Protein AF-A0A2S3WBF2-F1 (afdb_monomer_lite)

pLDDT: mean 86.04, std 11.92, range [30.11, 95.75]

Radius of gyration: 16.97 Å; chains: 1; bounding box: 45×46×44 Å

Secondary structure (DSSP, 8-state):
---HHHHHHHHHHHHHHHHSGGG---STTTTHHHHHHHHHHHHSHHHHHHHHHHHHHHHTT--TTS-EEEEEEEPPBTTTTBPPEEEEEEESSHHHHHHHHHHHHHS-S-HHHHHHHHHHHHHHHTHHHHT--HHHHHHHHHHHHHHHHHHHHTT---

Sequence (158 aa):
MSNGLIDLEDEMYRLYLAFFPKGKAVKTGFDALPSRIVNLISQYPEETAHVLASGAYRLTRRVFSQPFTVKRHQPRSLIRLRPARTHVYTYQSQQDSALAIRHAIDKPADPEILQELACLTFKSINQPSLNIDVDSLRDSSESLAVAVHKLTRATRKC

Structure (mmCIF, N/CA/C/O backbone):
data_AF-A0A2S3WBF2-F1
#
_entry.id   AF-A0A2S3WBF2-F1
#
loop_
_atom_site.group_PDB
_atom_site.id
_atom_site.type_symbol
_atom_site.label_atom_id
_atom_site.label_alt_id
_atom_site.label_comp_id
_atom_site.label_asym_id
_atom_site.label_entity_id
_atom_site.label_seq_id
_atom_site.pdbx_PDB_ins_code
_atom_site.Cartn_x
_atom_site.Cartn_y
_atom_site.Cartn_z
_atom_site.occupancy
_atom_site.B_iso_or_equiv
_atom_site.auth_seq_id
_atom_site.auth_comp_id
_atom_site.auth_asym_id
_atom_site.auth_atom_id
_atom_site.pdbx_PDB_model_num
ATOM 1 N N . MET A 1 1 ? -0.953 -21.900 12.511 1.00 45.72 1 MET A N 1
ATOM 2 C CA . MET A 1 1 ? -1.339 -20.852 11.547 1.00 45.72 1 MET A CA 1
ATOM 3 C C . MET A 1 1 ? -1.480 -19.580 12.352 1.00 45.72 1 MET A C 1
ATOM 5 O O . MET A 1 1 ? -2.241 -19.596 13.308 1.00 45.72 1 MET A O 1
ATOM 9 N N . SER A 1 2 ? -0.649 -18.574 12.095 1.00 59.16 2 SER A N 1
ATOM 10 C CA . SER A 1 2 ? -0.739 -17.287 12.787 1.00 59.16 2 SER A CA 1
ATOM 11 C C . SER A 1 2 ? -1.996 -16.557 12.315 1.00 59.16 2 SER A C 1
ATOM 13 O O . SER A 1 2 ? -2.260 -16.498 11.116 1.00 59.16 2 SER A O 1
ATOM 15 N N . ASN A 1 3 ? -2.765 -15.996 1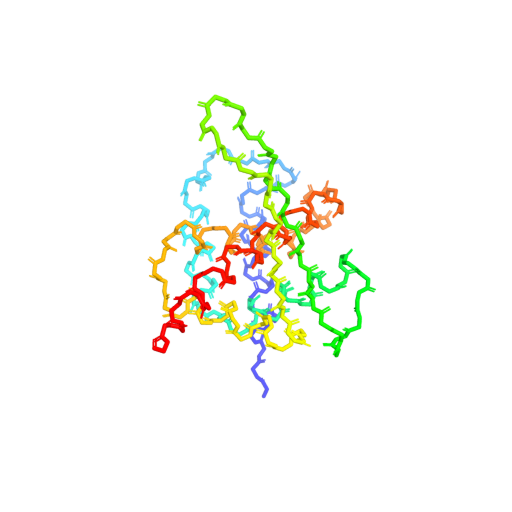3.246 1.00 82.81 3 ASN A N 1
ATOM 16 C CA . ASN A 1 3 ? -3.938 -15.170 12.948 1.00 82.81 3 ASN A CA 1
ATOM 17 C C . ASN A 1 3 ? -3.553 -13.732 12.553 1.00 82.81 3 ASN A C 1
ATOM 19 O O . ASN A 1 3 ? -4.399 -12.848 12.592 1.00 82.81 3 ASN A O 1
ATOM 23 N N . GLY A 1 4 ? -2.307 -13.495 12.124 1.00 86.88 4 GLY A N 1
ATOM 24 C CA . GLY A 1 4 ? -1.739 -12.152 11.972 1.00 86.88 4 GLY A CA 1
ATOM 25 C C . GLY A 1 4 ? -2.531 -11.234 11.041 1.00 86.88 4 GLY A C 1
ATOM 26 O O . GLY A 1 4 ? -2.565 -10.029 11.260 1.00 86.88 4 GLY A O 1
ATOM 27 N N . LEU A 1 5 ? -3.220 -11.785 10.032 1.00 89.19 5 LEU A N 1
ATOM 28 C CA . LEU A 1 5 ? -4.054 -10.980 9.134 1.00 89.19 5 LEU A CA 1
ATOM 29 C C . LEU A 1 5 ? -5.305 -10.471 9.857 1.00 89.19 5 LEU A C 1
ATOM 31 O O . LEU A 1 5 ? -5.660 -9.307 9.715 1.00 89.19 5 LEU A O 1
ATOM 35 N N . ILE A 1 6 ? -5.932 -11.342 10.649 1.00 91.00 6 ILE A N 1
ATOM 36 C CA . ILE A 1 6 ? -7.099 -11.004 11.468 1.00 91.00 6 ILE A CA 1
ATOM 37 C C . ILE A 1 6 ? -6.678 -10.009 12.550 1.00 91.00 6 ILE A C 1
ATOM 39 O O . ILE A 1 6 ? -7.343 -8.998 12.734 1.00 91.00 6 ILE A O 1
ATOM 43 N N . ASP A 1 7 ? -5.539 -10.247 13.204 1.00 92.31 7 ASP A N 1
ATOM 44 C CA . ASP A 1 7 ? -5.009 -9.360 14.242 1.00 92.31 7 ASP A CA 1
ATOM 45 C C . ASP A 1 7 ? -4.705 -7.957 13.67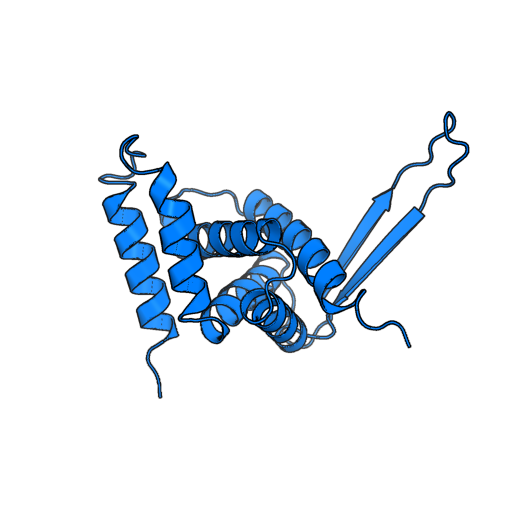7 1.00 92.31 7 ASP A C 1
ATOM 47 O O . ASP A 1 7 ? -5.056 -6.946 14.290 1.00 92.31 7 ASP A O 1
ATOM 51 N N . LEU A 1 8 ? -4.115 -7.877 12.475 1.00 93.00 8 LEU A N 1
ATOM 52 C CA . LEU A 1 8 ? -3.880 -6.618 11.763 1.00 93.00 8 LEU A CA 1
ATOM 53 C C . LEU A 1 8 ? -5.193 -5.896 11.430 1.00 93.00 8 LEU A C 1
ATOM 55 O O . LEU A 1 8 ? -5.303 -4.691 11.665 1.00 93.00 8 LEU A O 1
ATOM 59 N N . GLU A 1 9 ? -6.173 -6.602 10.863 1.00 91.81 9 GLU A N 1
ATOM 60 C CA . GLU A 1 9 ? -7.474 -6.029 10.499 1.00 91.81 9 GLU A CA 1
ATOM 61 C C . GLU A 1 9 ? -8.236 -5.524 11.734 1.00 91.81 9 GLU A C 1
ATOM 63 O O . GLU A 1 9 ? -8.726 -4.390 11.729 1.00 91.81 9 GLU A O 1
ATOM 68 N N . ASP A 1 10 ? -8.259 -6.308 12.813 1.00 92.25 10 ASP A N 1
ATOM 69 C CA . ASP A 1 10 ? -8.901 -5.955 14.079 1.00 92.25 10 ASP A CA 1
ATOM 70 C C . ASP A 1 10 ? -8.253 -4.724 14.720 1.00 92.25 10 ASP A C 1
ATOM 72 O O . ASP A 1 10 ? -8.956 -3.797 15.131 1.00 92.25 10 ASP A O 1
ATOM 76 N N . GLU A 1 11 ? -6.920 -4.664 14.788 1.00 92.31 11 GLU A N 1
ATOM 77 C CA . GLU A 1 11 ? -6.214 -3.498 15.329 1.00 92.31 11 GLU A CA 1
ATOM 78 C C . GLU A 1 11 ? -6.414 -2.249 14.457 1.00 92.31 11 GLU A C 1
ATOM 80 O O . GLU A 1 11 ? -6.663 -1.155 14.974 1.00 92.31 11 GLU A O 1
ATOM 85 N N . MET A 1 12 ? -6.405 -2.391 13.128 1.00 91.88 12 MET A N 1
ATOM 86 C CA . MET A 1 12 ? -6.701 -1.287 12.204 1.00 91.88 12 MET A CA 1
ATOM 87 C C . MET A 1 12 ? -8.136 -0.775 12.362 1.00 91.88 12 MET A C 1
ATOM 89 O O . MET A 1 12 ? -8.370 0.437 12.290 1.00 91.88 12 MET A O 1
ATOM 93 N N . TYR A 1 13 ? -9.092 -1.668 12.616 1.00 90.06 13 TYR A N 1
ATOM 94 C CA . TYR A 1 13 ? -10.477 -1.298 12.878 1.00 90.06 13 TYR A CA 1
ATOM 95 C C . TYR A 1 13 ? -10.660 -0.662 14.266 1.00 90.06 13 TYR A C 1
ATOM 97 O O . TYR A 1 13 ? -11.383 0.328 14.406 1.00 90.06 13 TYR A O 1
ATOM 105 N N . ARG A 1 14 ? -9.952 -1.141 15.299 1.00 89.56 14 ARG A N 1
ATOM 106 C CA . ARG A 1 14 ? -9.916 -0.497 16.628 1.00 89.56 14 ARG A CA 1
ATOM 107 C C . ARG A 1 14 ? -9.377 0.925 16.545 1.00 89.56 14 ARG A C 1
ATOM 109 O O . ARG A 1 14 ? -9.954 1.832 17.150 1.00 89.56 14 ARG A O 1
ATOM 116 N N . LEU A 1 15 ? -8.316 1.142 15.763 1.00 88.38 15 LEU A N 1
ATOM 117 C CA . LEU A 1 15 ? -7.818 2.485 15.469 1.00 88.38 15 LEU A CA 1
ATOM 118 C C . LEU A 1 15 ? -8.900 3.321 14.777 1.00 88.38 15 LEU A C 1
ATOM 120 O O . LEU A 1 15 ? -9.172 4.438 15.216 1.00 88.38 15 LEU A O 1
ATOM 124 N N . TYR A 1 16 ? -9.582 2.786 13.762 1.00 87.19 16 TYR A N 1
ATOM 125 C CA . TYR A 1 16 ? -10.697 3.496 13.130 1.00 87.19 16 TYR A CA 1
ATOM 126 C C . TYR A 1 16 ? -11.767 3.919 14.148 1.00 87.19 16 TYR A C 1
ATOM 128 O O . TYR A 1 16 ? -12.111 5.097 14.196 1.00 87.19 16 TYR A O 1
ATOM 136 N N . LEU A 1 17 ? -12.239 3.021 15.015 1.00 87.12 17 LEU A N 1
ATOM 137 C CA . LEU A 1 17 ? -13.259 3.350 16.020 1.00 87.12 17 LEU A CA 1
ATOM 138 C C . LEU A 1 17 ? -12.800 4.419 17.020 1.00 87.12 17 LEU A C 1
ATOM 140 O O . LEU A 1 17 ? -13.603 5.259 17.431 1.00 87.12 17 LEU A O 1
ATOM 144 N N . ALA A 1 18 ? -11.520 4.406 17.397 1.00 83.62 18 ALA A N 1
ATOM 145 C CA . ALA A 1 18 ? -10.951 5.383 18.319 1.00 83.62 18 ALA A CA 1
ATOM 146 C C . ALA A 1 18 ? -10.876 6.796 17.711 1.00 83.62 18 ALA A C 1
ATOM 148 O O . ALA A 1 18 ? -11.140 7.778 18.405 1.00 83.62 18 ALA A O 1
ATOM 149 N N . PHE A 1 19 ? -10.537 6.907 16.422 1.00 78.94 19 PHE A N 1
ATOM 150 C CA . PHE A 1 19 ? -10.328 8.196 15.748 1.00 78.94 19 PHE A CA 1
ATOM 151 C C . PHE A 1 19 ? -11.540 8.688 14.937 1.00 78.94 19 PHE A C 1
ATOM 153 O O . PHE A 1 19 ? -11.647 9.883 14.653 1.00 78.94 19 PHE A O 1
ATOM 160 N N . PHE A 1 20 ? -12.478 7.796 14.611 1.00 78.12 20 PHE A N 1
ATOM 161 C CA . PHE A 1 20 ? -13.723 8.076 13.890 1.00 78.12 20 PHE A CA 1
ATOM 162 C C . PHE A 1 20 ? -14.965 7.558 14.645 1.00 78.12 20 PHE A C 1
ATOM 164 O O . PHE A 1 20 ? -15.784 6.830 14.070 1.00 78.12 20 PHE A O 1
ATOM 171 N N . PRO A 1 21 ? -15.176 7.922 15.925 1.00 74.88 21 PRO A N 1
ATOM 172 C CA . PRO A 1 21 ? -16.376 7.516 16.641 1.00 74.88 21 PRO A CA 1
ATOM 173 C C . PRO A 1 21 ? -17.621 8.030 15.912 1.00 74.88 21 PRO A C 1
ATOM 175 O O . PRO A 1 21 ? -17.741 9.213 15.581 1.00 74.88 21 PRO A O 1
ATOM 178 N N . LYS A 1 22 ? -18.568 7.123 15.653 1.00 74.56 22 LYS A N 1
ATOM 179 C CA . LYS A 1 22 ? -19.795 7.405 14.884 1.00 74.56 22 LYS A CA 1
ATOM 180 C C . LYS A 1 22 ? -19.517 7.945 13.466 1.00 74.56 22 LYS A C 1
ATOM 182 O O . LYS A 1 22 ? -20.309 8.731 12.949 1.00 74.56 22 LYS A O 1
ATOM 187 N N . GLY A 1 23 ? -18.384 7.572 12.862 1.00 68.88 23 GLY A N 1
ATOM 188 C CA . GLY A 1 23 ? -18.000 7.972 11.504 1.00 68.88 23 GLY A CA 1
ATOM 189 C C . GLY A 1 23 ? -17.555 9.432 11.365 1.00 68.88 23 GLY A C 1
ATOM 190 O O . GLY A 1 23 ? -17.408 9.921 10.248 1.00 68.88 23 GLY A O 1
ATOM 191 N N . LYS A 1 24 ? -17.345 10.154 12.476 1.00 69.94 24 LYS A N 1
ATOM 192 C CA . LYS A 1 24 ? -16.871 11.546 12.466 1.00 69.94 24 LYS A CA 1
ATOM 193 C C . LYS A 1 24 ? -15.421 11.607 12.923 1.00 69.94 24 LYS A C 1
ATOM 195 O O . LYS A 1 24 ? -15.113 11.155 14.020 1.00 69.94 24 LYS A O 1
ATOM 200 N N . ALA A 1 25 ? -14.558 12.202 12.100 1.00 67.62 25 ALA A N 1
ATOM 201 C CA . ALA A 1 25 ? -13.156 12.413 12.444 1.00 67.62 25 ALA A CA 1
ATOM 202 C C . ALA A 1 25 ? -13.044 13.274 13.710 1.00 67.62 25 ALA A C 1
ATOM 204 O O . ALA A 1 25 ? -13.514 14.416 13.750 1.00 67.62 25 ALA A O 1
ATOM 205 N N . VAL A 1 26 ? -12.423 12.727 14.748 1.00 67.19 26 VAL A N 1
ATOM 206 C CA . VAL A 1 26 ? -12.128 13.458 15.977 1.00 67.19 26 VAL A CA 1
ATOM 207 C C . VAL A 1 26 ? -10.795 14.187 15.812 1.00 67.19 26 VAL A C 1
ATOM 209 O O . VAL A 1 26 ? -9.800 13.601 15.397 1.00 67.19 26 VAL A O 1
ATOM 212 N N . LYS A 1 27 ? -10.766 15.489 16.136 1.00 57.69 27 LYS A N 1
ATOM 213 C CA . LYS A 1 27 ? -9.556 16.325 16.014 1.00 57.69 27 LYS A CA 1
ATOM 214 C C . LYS A 1 27 ? -8.441 15.918 16.985 1.00 57.69 27 LYS A C 1
ATOM 216 O O . LYS A 1 27 ? -7.273 16.159 16.706 1.00 57.69 27 LYS A O 1
ATOM 221 N N . THR A 1 28 ? -8.776 15.325 18.128 1.00 53.53 28 THR A N 1
ATOM 222 C CA . THR A 1 28 ? -7.790 14.921 19.137 1.00 53.53 28 THR A CA 1
ATOM 223 C C . THR A 1 28 ? -7.090 13.624 18.744 1.00 53.53 28 THR A C 1
ATOM 225 O O . THR A 1 28 ? -7.730 12.584 18.613 1.00 53.53 28 THR A O 1
ATOM 228 N N . GLY A 1 29 ? -5.764 13.688 18.601 1.00 53.44 29 GLY A N 1
ATOM 229 C CA . GLY A 1 29 ? -4.901 12.528 18.370 1.00 53.44 29 GLY A CA 1
ATOM 230 C C . GLY A 1 29 ? -4.686 12.152 16.901 1.00 53.44 29 GLY A C 1
ATOM 231 O O . GLY A 1 29 ? -4.003 11.163 16.643 1.00 53.44 29 GLY A O 1
ATOM 232 N N . PHE A 1 30 ? -5.195 12.940 15.946 1.00 56.22 30 PHE A N 1
ATOM 233 C CA . PHE A 1 30 ? -4.949 12.712 14.515 1.00 56.22 30 PHE A CA 1
ATOM 234 C C . PHE A 1 30 ? -3.446 12.706 14.183 1.00 56.22 30 PHE A C 1
ATOM 236 O O . PHE A 1 30 ? -3.017 11.934 13.336 1.00 56.22 30 PHE A O 1
ATOM 243 N N . ASP A 1 31 ? -2.634 13.466 14.925 1.00 61.66 31 ASP A N 1
ATOM 244 C CA . ASP A 1 31 ? -1.170 13.481 14.786 1.00 61.66 31 ASP A CA 1
ATOM 245 C C . ASP A 1 31 ? -0.503 12.172 15.258 1.00 61.66 31 ASP A C 1
ATOM 247 O O . ASP A 1 31 ? 0.575 11.813 14.790 1.00 61.66 31 ASP A O 1
ATOM 251 N N . ALA A 1 32 ? -1.148 11.424 16.163 1.00 68.88 32 ALA A N 1
ATOM 252 C CA . ALA A 1 32 ? -0.654 10.148 16.688 1.00 68.88 32 ALA A CA 1
ATOM 253 C C . ALA A 1 32 ? -1.154 8.929 15.893 1.00 68.88 32 ALA A C 1
ATOM 255 O O . ALA A 1 32 ? -0.623 7.829 16.047 1.00 68.88 32 ALA A O 1
ATOM 256 N N . LEU A 1 33 ? -2.177 9.096 15.050 1.00 79.25 33 LEU A N 1
ATOM 257 C CA . LEU A 1 33 ? -2.692 8.028 14.195 1.00 79.25 33 LEU A CA 1
ATOM 258 C C . LEU A 1 33 ? -1.625 7.539 13.189 1.00 79.25 33 LEU A C 1
ATOM 260 O O . LEU A 1 33 ? -1.395 6.330 13.147 1.00 79.25 33 LEU A O 1
ATOM 264 N N . PRO A 1 34 ? -0.905 8.412 12.451 1.00 81.06 34 PRO A N 1
ATOM 265 C CA . PRO A 1 34 ? 0.157 7.990 11.543 1.00 81.06 34 PRO A CA 1
ATOM 266 C C . PRO A 1 34 ? 1.231 7.134 12.217 1.00 81.06 34 PRO A C 1
ATOM 268 O O . PRO A 1 34 ? 1.572 6.076 11.698 1.00 81.06 34 PRO A O 1
ATOM 271 N N . SER A 1 35 ? 1.725 7.535 13.393 1.00 85.44 35 SER A N 1
ATOM 272 C CA . SER A 1 35 ? 2.780 6.790 14.092 1.00 85.44 35 SER A CA 1
ATOM 273 C C . SER A 1 35 ? 2.298 5.434 14.612 1.00 85.44 35 SER A C 1
ATOM 275 O O . SER A 1 35 ? 3.030 4.450 14.524 1.00 85.44 35 SER A O 1
ATOM 277 N N . ARG A 1 36 ? 1.046 5.337 15.085 1.00 88.25 36 ARG A N 1
ATOM 278 C CA . ARG A 1 36 ? 0.441 4.056 15.490 1.00 88.25 36 ARG A CA 1
ATOM 279 C C . ARG A 1 36 ? 0.274 3.097 14.318 1.00 88.25 36 ARG A C 1
ATOM 281 O O . ARG A 1 36 ? 0.612 1.927 14.457 1.00 88.25 36 ARG A O 1
ATOM 288 N N . ILE A 1 37 ? -0.204 3.588 13.175 1.00 90.88 37 ILE A N 1
ATOM 289 C CA . ILE A 1 37 ? -0.360 2.760 11.973 1.00 90.88 37 ILE A CA 1
ATOM 290 C C . ILE A 1 37 ? 1.014 2.306 11.466 1.00 90.88 37 ILE A C 1
ATOM 292 O O . ILE A 1 37 ? 1.168 1.136 11.140 1.00 90.88 37 ILE A O 1
ATOM 296 N N . VAL A 1 38 ? 2.020 3.191 11.446 1.00 91.25 38 VAL A N 1
ATOM 297 C CA . VAL A 1 38 ? 3.397 2.841 11.048 1.00 91.25 38 VAL A CA 1
ATOM 298 C C . VAL A 1 38 ? 3.966 1.727 11.934 1.00 91.25 38 VAL A C 1
ATOM 300 O O . VAL A 1 38 ? 4.499 0.740 11.424 1.00 91.25 38 VAL A O 1
ATOM 303 N N . ASN A 1 39 ? 3.801 1.833 13.255 1.00 91.44 39 ASN A N 1
ATOM 304 C CA . ASN A 1 39 ? 4.227 0.782 14.179 1.00 91.44 39 ASN A CA 1
ATOM 305 C C . ASN A 1 39 ? 3.498 -0.540 13.906 1.00 91.44 39 ASN A C 1
ATOM 307 O O . ASN A 1 39 ? 4.125 -1.595 13.908 1.00 91.44 39 ASN A O 1
ATOM 311 N N . LEU A 1 40 ? 2.194 -0.477 13.629 1.00 92.56 40 LEU A N 1
ATOM 312 C CA . LEU A 1 40 ? 1.371 -1.654 13.370 1.00 92.56 40 LEU A CA 1
ATOM 313 C C . LEU A 1 40 ? 1.779 -2.368 12.072 1.00 92.56 40 LEU A C 1
ATOM 315 O O . LEU A 1 40 ? 1.984 -3.577 12.082 1.00 92.56 40 LEU A O 1
ATOM 319 N N . ILE A 1 41 ? 2.000 -1.638 10.974 1.00 92.69 41 ILE A N 1
ATOM 320 C CA . ILE A 1 41 ? 2.472 -2.259 9.722 1.00 92.69 41 ILE A CA 1
ATOM 321 C C . ILE A 1 41 ? 3.887 -2.834 9.844 1.00 92.69 41 ILE A C 1
ATOM 323 O O . ILE A 1 41 ? 4.223 -3.780 9.141 1.00 92.69 41 ILE A O 1
ATOM 327 N N . SER A 1 42 ? 4.704 -2.289 10.750 1.00 91.25 42 SER A N 1
ATOM 328 C CA . SER A 1 42 ? 6.049 -2.803 11.035 1.00 91.25 42 SER A CA 1
ATOM 329 C C . SER A 1 42 ? 6.010 -4.086 11.873 1.00 91.25 42 SER A C 1
ATOM 331 O O . SER A 1 42 ? 6.929 -4.894 11.794 1.00 91.25 42 SER A O 1
ATOM 333 N N . GLN A 1 43 ? 4.951 -4.288 12.667 1.00 93.19 43 GLN A N 1
ATOM 334 C CA . GLN A 1 43 ? 4.707 -5.525 13.421 1.00 93.19 43 GLN A CA 1
ATOM 335 C C . GLN A 1 43 ? 4.132 -6.642 12.540 1.00 93.19 43 GLN A C 1
ATOM 337 O O . GLN A 1 43 ? 4.430 -7.808 12.784 1.00 93.19 43 GLN A O 1
ATOM 342 N N . TYR A 1 44 ? 3.361 -6.281 11.509 1.00 93.75 44 TYR A N 1
ATOM 343 C CA . TYR A 1 44 ? 2.710 -7.211 10.576 1.00 93.75 44 TYR A CA 1
ATOM 344 C C . TYR A 1 44 ? 3.112 -6.935 9.113 1.00 93.75 44 TYR A C 1
ATOM 346 O O . TYR A 1 44 ? 2.262 -6.572 8.286 1.00 93.75 44 TYR A O 1
ATOM 354 N N . PRO A 1 45 ? 4.407 -7.039 8.757 1.00 94.06 45 PRO A N 1
ATOM 355 C CA . PRO A 1 45 ? 4.891 -6.639 7.437 1.00 94.06 45 PRO A CA 1
ATOM 356 C C . PRO A 1 45 ? 4.414 -7.582 6.323 1.00 94.06 45 PRO A C 1
ATOM 358 O O . PRO A 1 45 ? 4.169 -7.136 5.199 1.00 94.06 45 PRO A O 1
ATOM 361 N N . GLU A 1 46 ? 4.248 -8.877 6.613 1.00 94.25 46 GLU A N 1
ATOM 362 C CA . GLU A 1 46 ? 3.791 -9.866 5.629 1.00 94.25 46 GLU A CA 1
ATOM 363 C C . GLU A 1 46 ? 2.311 -9.677 5.299 1.00 94.25 46 GLU A C 1
ATOM 365 O O . GLU A 1 46 ? 1.916 -9.645 4.131 1.00 94.25 46 GLU A O 1
ATOM 370 N N . GLU A 1 47 ? 1.496 -9.484 6.328 1.00 95.12 47 GLU A N 1
ATOM 371 C CA . GLU A 1 47 ? 0.059 -9.289 6.214 1.00 95.12 47 GLU A CA 1
ATOM 372 C C . GLU A 1 47 ? -0.263 -7.941 5.578 1.00 95.12 47 GLU A C 1
ATOM 374 O O . GLU A 1 47 ? -1.088 -7.872 4.665 1.00 95.12 47 GLU A O 1
ATOM 379 N N . THR A 1 48 ? 0.464 -6.888 5.960 1.00 94.31 48 THR A N 1
ATOM 380 C CA . THR A 1 48 ? 0.359 -5.574 5.313 1.00 94.31 48 THR A CA 1
ATOM 381 C C . THR A 1 48 ? 0.669 -5.677 3.821 1.00 94.31 48 THR A C 1
ATOM 383 O O . THR A 1 48 ? -0.096 -5.196 2.979 1.00 94.31 48 THR A O 1
ATOM 386 N N . ALA A 1 49 ? 1.771 -6.343 3.466 1.00 95.50 49 ALA A N 1
ATOM 387 C CA . ALA A 1 49 ? 2.147 -6.547 2.075 1.00 95.50 49 ALA A CA 1
ATOM 388 C C . ALA A 1 49 ? 1.087 -7.337 1.296 1.00 95.50 49 ALA A C 1
ATOM 390 O O . ALA A 1 49 ? 0.778 -6.992 0.151 1.00 95.50 49 ALA A O 1
ATOM 391 N N . HIS A 1 50 ? 0.503 -8.364 1.915 1.00 94.75 50 HIS A N 1
ATOM 392 C CA . HIS A 1 50 ? -0.570 -9.151 1.323 1.00 94.75 50 HIS A CA 1
ATOM 393 C C . HIS A 1 50 ? -1.833 -8.314 1.072 1.00 94.75 50 HIS A C 1
ATOM 395 O O . HIS A 1 50 ? -2.364 -8.338 -0.043 1.00 94.75 50 HIS A O 1
ATOM 401 N N . VAL A 1 51 ? -2.300 -7.545 2.062 1.00 94.62 51 VAL A N 1
ATOM 402 C CA . VAL A 1 51 ? -3.485 -6.675 1.941 1.00 94.62 51 VAL A CA 1
ATOM 403 C C . VAL A 1 51 ? -3.300 -5.669 0.809 1.00 94.62 51 VAL A C 1
ATOM 405 O O . VAL A 1 51 ? -4.158 -5.548 -0.065 1.00 94.62 51 VAL A O 1
ATOM 408 N N . LEU A 1 52 ? -2.155 -4.989 0.768 1.00 95.19 52 LEU A N 1
ATOM 409 C CA . LEU A 1 52 ? -1.893 -3.970 -0.244 1.00 95.19 52 LEU A CA 1
ATOM 410 C C . LEU A 1 52 ? -1.736 -4.558 -1.650 1.00 95.19 52 LEU A C 1
ATOM 412 O O . LEU A 1 52 ? -2.316 -4.034 -2.604 1.00 95.19 52 LEU A O 1
ATOM 416 N N . ALA A 1 53 ? -0.989 -5.656 -1.798 1.00 95.00 53 ALA A N 1
ATOM 417 C CA . ALA A 1 53 ? -0.798 -6.296 -3.097 1.00 95.00 53 ALA A CA 1
ATOM 418 C C . ALA A 1 53 ? -2.107 -6.902 -3.627 1.00 95.00 53 ALA A C 1
ATOM 420 O O . ALA A 1 53 ? -2.459 -6.695 -4.788 1.00 95.00 53 ALA A O 1
ATOM 421 N N . SER A 1 54 ? -2.860 -7.614 -2.783 1.00 93.75 54 SER A N 1
ATOM 422 C CA . SER A 1 54 ? -4.162 -8.174 -3.169 1.00 93.75 54 SER A CA 1
ATOM 423 C C . SER A 1 54 ? -5.175 -7.073 -3.498 1.00 93.75 54 SER A C 1
ATOM 425 O O . SER A 1 54 ? -5.876 -7.167 -4.508 1.00 93.75 54 SER A O 1
ATOM 427 N N . GLY A 1 55 ? -5.202 -5.992 -2.713 1.00 92.25 55 GLY A N 1
ATOM 428 C CA . GLY A 1 55 ? -6.015 -4.806 -2.969 1.00 92.25 55 GLY A CA 1
ATOM 429 C C . GLY A 1 55 ? -5.715 -4.185 -4.332 1.00 92.25 55 GLY A C 1
ATOM 430 O O . GLY A 1 55 ? -6.628 -4.004 -5.136 1.00 92.25 55 GLY A O 1
ATOM 431 N N . ALA A 1 56 ? -4.439 -3.951 -4.651 1.00 92.88 56 ALA A N 1
ATOM 432 C CA . ALA A 1 56 ? -4.014 -3.404 -5.943 1.00 92.88 56 ALA A CA 1
ATOM 433 C C . ALA A 1 56 ? -4.482 -4.260 -7.136 1.00 92.88 56 ALA A C 1
ATOM 435 O O . ALA A 1 56 ? -4.983 -3.742 -8.140 1.00 92.88 56 ALA A O 1
ATOM 436 N N . TYR A 1 57 ? -4.360 -5.586 -7.023 1.00 93.56 57 TYR A N 1
ATOM 437 C CA . TYR A 1 57 ? -4.789 -6.521 -8.068 1.00 93.56 57 TYR A CA 1
ATOM 438 C C . TYR A 1 57 ? -6.310 -6.540 -8.229 1.00 93.56 57 TYR A C 1
ATOM 440 O O . TYR A 1 57 ? -6.805 -6.515 -9.357 1.00 93.56 57 TYR A O 1
ATOM 448 N N . ARG A 1 58 ? -7.060 -6.500 -7.121 1.00 91.88 58 ARG A N 1
ATOM 449 C CA . ARG A 1 58 ? -8.528 -6.403 -7.146 1.00 91.88 58 ARG A CA 1
ATOM 450 C C . ARG A 1 58 ? -8.998 -5.098 -7.786 1.00 91.88 58 ARG A C 1
ATOM 452 O O . ARG A 1 58 ? -9.828 -5.139 -8.692 1.00 91.88 58 ARG A O 1
ATOM 459 N N . LEU A 1 59 ? -8.435 -3.961 -7.371 1.00 91.69 59 LEU A N 1
ATOM 460 C CA . LEU A 1 59 ? -8.782 -2.630 -7.889 1.00 91.69 59 LEU A CA 1
ATOM 461 C C . LEU A 1 59 ? -8.504 -2.504 -9.391 1.00 91.69 59 LEU A C 1
ATOM 463 O O . LEU A 1 59 ? -9.262 -1.867 -10.118 1.00 91.69 59 LEU A O 1
ATOM 467 N N . THR A 1 60 ? -7.447 -3.157 -9.878 1.00 88.81 60 THR A N 1
ATOM 468 C CA . THR A 1 60 ? -7.083 -3.151 -11.303 1.00 88.81 60 THR A CA 1
ATOM 469 C C . THR A 1 60 ? -7.616 -4.345 -12.095 1.00 88.81 60 THR A C 1
ATOM 471 O O . THR A 1 60 ? -7.277 -4.487 -13.270 1.00 88.81 60 THR A O 1
ATOM 474 N N . ARG A 1 61 ? -8.475 -5.177 -11.484 1.00 88.12 61 ARG A N 1
ATOM 475 C CA . ARG A 1 61 ? -9.083 -6.381 -12.082 1.00 88.12 61 ARG A CA 1
ATOM 476 C C . ARG A 1 61 ? -8.056 -7.312 -12.743 1.00 88.12 61 ARG A C 1
ATOM 478 O O . ARG A 1 61 ? -8.280 -7.807 -13.847 1.00 88.12 61 ARG A O 1
ATOM 485 N N . ARG A 1 62 ? -6.921 -7.538 -12.077 1.00 86.06 62 ARG A N 1
ATOM 486 C CA . ARG A 1 62 ? -5.848 -8.427 -12.551 1.00 86.06 62 ARG A CA 1
ATOM 487 C C . ARG A 1 62 ? -5.874 -9.776 -11.850 1.00 86.06 62 ARG A C 1
ATOM 489 O O . ARG A 1 62 ? -6.271 -9.889 -10.693 1.00 86.06 62 ARG A O 1
ATOM 496 N N . VAL A 1 63 ? -5.390 -10.796 -12.553 1.00 87.75 63 VAL A N 1
ATOM 497 C CA . VAL A 1 63 ? -5.177 -12.137 -11.992 1.00 87.75 63 VAL A CA 1
ATOM 498 C C . VAL A 1 63 ? -3.841 -12.177 -11.250 1.00 87.75 63 VAL A C 1
ATOM 500 O O . VAL A 1 63 ? -2.884 -11.547 -11.686 1.00 87.75 63 VAL A O 1
ATOM 503 N N . PHE A 1 64 ? -3.751 -12.951 -10.165 1.00 84.62 64 PHE A N 1
ATOM 504 C CA . PHE A 1 64 ? -2.572 -13.048 -9.287 1.00 84.62 64 PHE A CA 1
ATOM 505 C C . PHE A 1 64 ? -1.233 -13.306 -10.014 1.00 84.62 64 PHE A C 1
ATOM 507 O O . PHE A 1 64 ? -0.178 -12.860 -9.560 1.00 84.62 64 PHE A O 1
ATOM 514 N N . SER A 1 65 ? -1.271 -14.045 -11.128 1.00 87.25 65 SER A N 1
ATOM 515 C CA . SER A 1 65 ? -0.109 -14.431 -11.936 1.00 87.25 65 SER A CA 1
ATOM 516 C C . SER A 1 65 ? 0.232 -13.434 -13.040 1.00 87.25 65 SER A C 1
ATOM 518 O O . SER A 1 65 ? 1.289 -13.549 -13.657 1.00 87.25 65 SER A O 1
ATOM 520 N N . GLN A 1 66 ? -0.652 -12.475 -13.321 1.00 88.94 66 GLN A N 1
ATOM 521 C CA . GLN A 1 66 ? -0.414 -11.478 -14.354 1.00 88.94 66 GLN A CA 1
ATOM 522 C C . GLN A 1 66 ? 0.523 -10.390 -13.833 1.00 88.94 66 GLN A C 1
ATOM 524 O O . GLN A 1 66 ? 0.414 -9.991 -12.673 1.00 88.94 66 GLN A O 1
ATOM 529 N N . PRO A 1 67 ? 1.399 -9.844 -14.690 1.00 91.81 67 PRO A N 1
ATOM 530 C CA . PRO A 1 67 ? 2.245 -8.740 -14.288 1.00 91.81 67 PRO A CA 1
ATOM 531 C C . PRO A 1 67 ? 1.393 -7.515 -13.950 1.00 91.81 67 PRO A C 1
ATOM 533 O O . PRO A 1 67 ? 0.396 -7.228 -14.621 1.00 91.81 67 PRO A O 1
ATOM 536 N N . PHE A 1 68 ? 1.815 -6.753 -12.944 1.00 91.88 68 PHE A N 1
AT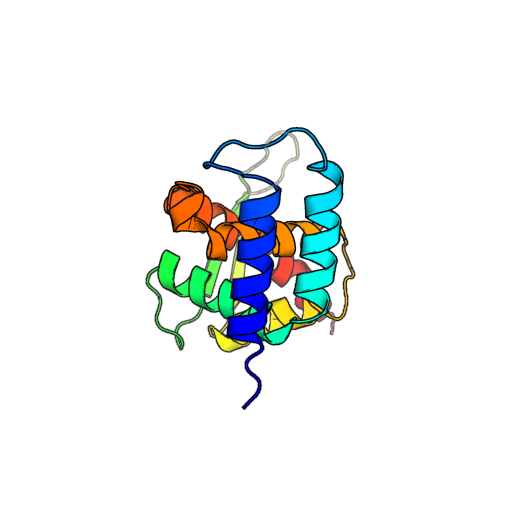OM 537 C CA . PHE A 1 68 ? 1.244 -5.456 -12.594 1.00 91.88 68 PHE A CA 1
ATOM 538 C C . PHE A 1 68 ? 2.144 -4.344 -13.127 1.00 91.88 68 PHE A C 1
ATOM 540 O O . PHE A 1 68 ? 3.270 -4.166 -12.667 1.00 91.88 68 PHE A O 1
ATOM 547 N N . THR A 1 69 ? 1.652 -3.605 -14.121 1.00 91.62 69 THR A N 1
ATOM 548 C CA . THR A 1 69 ? 2.415 -2.566 -14.825 1.00 91.62 69 THR A CA 1
ATOM 549 C C . THR A 1 69 ? 1.737 -1.213 -14.703 1.00 91.62 69 THR A C 1
ATOM 551 O O . THR A 1 69 ? 0.578 -1.078 -15.104 1.00 91.62 69 THR A O 1
ATOM 554 N N . VAL A 1 70 ? 2.497 -0.217 -14.249 1.00 91.50 70 VAL A N 1
ATOM 555 C CA . VAL A 1 70 ? 2.107 1.195 -14.179 1.00 91.50 70 VAL A CA 1
ATOM 556 C C . VAL A 1 70 ? 2.975 1.996 -15.147 1.00 91.50 70 VAL A C 1
ATOM 558 O O . VAL A 1 70 ? 4.206 1.915 -15.115 1.00 91.50 70 VAL A O 1
ATOM 561 N N . LYS A 1 71 ? 2.343 2.782 -16.024 1.00 91.94 71 LYS A N 1
ATOM 562 C CA . LYS A 1 71 ? 3.031 3.674 -16.968 1.00 91.94 71 LYS A CA 1
ATOM 563 C C . LYS A 1 71 ? 2.895 5.116 -16.489 1.00 91.94 71 LYS A C 1
ATOM 565 O O . LYS A 1 71 ? 1.790 5.585 -16.246 1.00 91.94 71 LYS A O 1
ATOM 570 N N . ARG A 1 72 ? 4.012 5.836 -16.370 1.00 89.12 72 ARG A N 1
ATOM 571 C CA . ARG A 1 72 ? 4.024 7.272 -16.056 1.00 89.12 72 ARG A CA 1
ATOM 572 C C . ARG A 1 72 ? 4.593 8.049 -17.231 1.00 89.12 72 ARG A C 1
ATOM 574 O O . ARG A 1 72 ? 5.748 7.854 -17.615 1.00 89.12 72 ARG A O 1
ATOM 581 N N . HIS A 1 73 ? 3.774 8.939 -17.776 1.00 88.31 73 HIS A N 1
ATOM 582 C CA . HIS A 1 73 ? 4.154 9.827 -18.862 1.00 88.31 73 HIS A CA 1
ATOM 583 C C . HIS A 1 73 ? 4.650 11.150 -18.289 1.00 88.31 73 HIS A C 1
ATOM 585 O O . HIS A 1 73 ? 3.933 11.836 -17.565 1.00 88.31 73 HIS A O 1
ATOM 591 N N . GLN A 1 74 ? 5.888 11.505 -18.613 1.00 85.50 74 GLN A N 1
ATOM 592 C CA . GLN A 1 74 ? 6.422 12.836 -18.369 1.00 85.50 74 GLN A CA 1
ATOM 593 C C . GLN A 1 74 ? 6.333 13.631 -19.673 1.00 85.50 74 GLN A C 1
ATOM 595 O O . GLN A 1 74 ? 6.970 13.238 -20.661 1.00 85.50 74 GLN A O 1
ATOM 600 N N . PRO A 1 75 ? 5.545 14.722 -19.708 1.00 86.44 75 PRO A N 1
ATOM 601 C CA . PRO A 1 75 ? 5.390 15.517 -20.914 1.00 86.44 75 PRO A CA 1
ATOM 602 C C . PRO A 1 75 ? 6.711 16.185 -21.295 1.00 86.44 75 PRO A C 1
ATOM 604 O O . PRO A 1 75 ? 7.589 16.421 -20.457 1.00 86.44 75 PRO A O 1
ATOM 607 N N . ARG A 1 76 ? 6.842 16.514 -22.583 1.00 88.06 76 ARG A N 1
ATOM 608 C CA . ARG A 1 76 ? 7.975 17.304 -23.069 1.00 88.06 76 ARG A CA 1
ATOM 609 C C . ARG A 1 76 ? 8.009 18.656 -22.356 1.00 88.06 76 ARG A C 1
ATOM 611 O O . ARG A 1 76 ? 6.969 19.282 -22.159 1.00 88.06 76 ARG A O 1
ATOM 618 N N . SER A 1 77 ? 9.204 19.132 -22.029 1.00 84.88 77 SER A N 1
ATOM 619 C CA . SER A 1 77 ? 9.406 20.501 -21.552 1.00 84.88 77 SER A CA 1
ATOM 620 C C . SER A 1 77 ? 10.232 21.249 -22.582 1.00 84.88 77 SER A C 1
ATOM 622 O O . SER A 1 77 ? 11.414 20.955 -22.746 1.00 84.88 77 SER A O 1
ATOM 624 N N . LEU A 1 78 ? 9.613 22.214 -23.266 1.00 83.00 78 LEU A N 1
ATOM 625 C CA . LEU A 1 78 ? 10.314 23.064 -24.232 1.00 83.00 78 LEU A CA 1
ATOM 626 C C . LEU A 1 78 ? 11.309 23.997 -23.526 1.00 83.00 78 LEU A C 1
ATOM 628 O O . LEU A 1 78 ? 12.423 24.167 -23.999 1.00 83.00 78 LEU A O 1
ATOM 632 N N . ILE A 1 79 ? 10.950 24.497 -22.338 1.00 86.38 79 ILE A N 1
ATOM 633 C CA . ILE A 1 79 ? 11.794 25.385 -21.519 1.00 86.38 79 ILE A CA 1
ATOM 634 C C . ILE A 1 79 ? 13.078 24.678 -21.060 1.00 86.38 79 ILE A C 1
ATOM 636 O O . ILE A 1 79 ? 14.147 25.275 -21.055 1.00 86.38 79 ILE A O 1
ATOM 640 N N . ARG A 1 80 ? 12.991 23.396 -20.679 1.00 84.62 80 ARG A N 1
ATOM 641 C CA . ARG A 1 80 ? 14.146 22.601 -20.220 1.00 84.62 80 ARG A CA 1
ATOM 642 C C . ARG A 1 80 ? 14.754 21.724 -21.321 1.00 84.62 80 ARG A C 1
ATOM 644 O O . ARG A 1 80 ? 15.549 20.846 -20.995 1.00 84.62 80 ARG A O 1
ATOM 651 N N . LEU A 1 81 ? 14.324 21.899 -22.579 1.00 84.19 81 LEU A N 1
ATOM 652 C CA . LEU A 1 81 ? 14.700 21.082 -23.746 1.00 84.19 81 LEU A CA 1
ATOM 653 C C . LEU A 1 81 ? 14.659 19.567 -23.470 1.00 84.19 81 LEU A C 1
ATOM 655 O O . LEU A 1 81 ? 15.491 18.794 -23.943 1.00 84.19 81 LEU A O 1
ATOM 659 N N . ARG A 1 82 ? 13.687 19.124 -22.664 1.00 83.88 82 ARG A N 1
ATOM 660 C CA . ARG A 1 82 ? 13.563 17.724 -22.251 1.00 83.88 82 ARG A CA 1
ATOM 661 C C . ARG A 1 82 ? 12.552 17.008 -23.150 1.00 83.88 82 ARG A C 1
ATOM 663 O O . ARG A 1 82 ? 11.395 17.444 -23.194 1.00 83.88 82 ARG A O 1
ATOM 670 N N . PRO A 1 83 ? 12.933 15.896 -23.808 1.00 87.06 83 PRO A N 1
ATOM 671 C CA . PRO A 1 83 ? 11.990 15.102 -24.585 1.00 87.06 83 PRO A CA 1
ATOM 672 C C . PRO A 1 83 ? 10.953 14.446 -23.670 1.00 87.06 83 PRO A C 1
ATOM 674 O O . PRO A 1 83 ? 11.211 14.211 -22.485 1.00 87.06 83 PRO A O 1
ATOM 677 N N . ALA A 1 84 ? 9.783 14.135 -24.227 1.00 89.75 84 ALA A N 1
ATOM 678 C CA . ALA A 1 84 ? 8.787 13.342 -23.519 1.00 89.75 84 ALA A CA 1
ATOM 679 C C . ALA A 1 84 ? 9.376 11.968 -23.169 1.00 89.75 84 ALA A C 1
ATOM 681 O O . ALA A 1 84 ? 10.065 11.352 -23.986 1.00 89.75 84 ALA A O 1
ATOM 682 N N . ARG A 1 85 ? 9.118 11.489 -21.951 1.00 88.25 85 ARG A N 1
ATOM 683 C CA . ARG A 1 85 ? 9.593 10.183 -21.480 1.00 88.25 85 ARG A CA 1
ATOM 684 C C . ARG A 1 85 ? 8.434 9.381 -20.928 1.00 88.25 85 ARG A C 1
ATOM 686 O O . ARG A 1 85 ? 7.563 9.917 -20.248 1.00 88.25 85 ARG A O 1
ATOM 693 N N . THR A 1 86 ? 8.459 8.083 -21.193 1.00 90.38 86 THR A N 1
ATOM 694 C CA . THR A 1 86 ? 7.540 7.134 -20.571 1.00 90.38 86 THR A CA 1
ATOM 695 C C . THR A 1 86 ? 8.350 6.219 -19.674 1.00 90.38 86 THR A C 1
ATOM 697 O O . THR A 1 86 ? 9.261 5.541 -20.141 1.00 90.38 86 THR A O 1
ATOM 700 N N . HIS A 1 87 ? 8.020 6.214 -18.388 1.00 90.44 87 HIS A N 1
ATOM 701 C CA . HIS A 1 87 ? 8.580 5.276 -17.425 1.00 90.44 87 HIS A CA 1
ATOM 702 C C . HIS A 1 87 ? 7.583 4.147 -17.195 1.00 90.44 87 HIS A C 1
ATOM 704 O O . HIS A 1 87 ? 6.395 4.399 -16.987 1.00 90.44 87 HIS A O 1
ATOM 710 N N . VAL A 1 88 ? 8.071 2.911 -17.245 1.00 92.12 88 VAL A N 1
ATOM 711 C CA . VAL A 1 88 ? 7.263 1.707 -17.055 1.00 92.12 88 VAL A CA 1
ATOM 712 C C . VAL A 1 88 ? 7.762 0.995 -15.807 1.00 92.12 88 VAL A C 1
ATOM 714 O O . VAL A 1 88 ? 8.932 0.628 -15.728 1.00 92.12 88 VAL A O 1
ATOM 717 N N . TYR A 1 89 ? 6.871 0.815 -14.840 1.00 93.25 89 TYR A N 1
ATOM 718 C CA . TYR A 1 89 ? 7.143 0.133 -13.581 1.00 93.25 89 TYR A CA 1
ATOM 719 C C . TYR A 1 89 ? 6.352 -1.167 -13.586 1.00 93.25 89 TYR A C 1
ATOM 721 O O . TYR A 1 89 ? 5.126 -1.132 -13.648 1.00 93.25 89 TYR A O 1
ATOM 729 N N . THR A 1 90 ? 7.045 -2.303 -13.570 1.00 93.31 90 THR A N 1
ATOM 730 C CA . THR A 1 90 ? 6.419 -3.627 -13.691 1.00 93.31 90 THR A CA 1
ATOM 731 C C . THR A 1 90 ? 6.796 -4.516 -12.523 1.00 93.31 90 THR A C 1
ATOM 733 O O . THR A 1 90 ? 7.983 -4.672 -12.241 1.00 93.31 90 THR A O 1
ATOM 736 N N . TYR A 1 91 ? 5.798 -5.149 -11.922 1.00 94.00 91 TYR A N 1
ATOM 737 C CA . TYR A 1 91 ? 5.909 -6.308 -11.044 1.00 94.00 91 TYR A CA 1
ATOM 738 C C . TYR A 1 91 ? 5.474 -7.553 -11.815 1.00 94.00 91 TYR A C 1
ATOM 740 O O . TYR A 1 91 ? 4.552 -7.479 -12.622 1.00 94.00 91 TYR A O 1
ATOM 748 N N . GLN A 1 92 ? 6.140 -8.678 -11.591 1.00 93.62 92 GLN A N 1
ATOM 749 C CA . GLN A 1 92 ? 5.918 -9.924 -12.325 1.00 93.62 92 GLN A CA 1
ATOM 750 C C . GLN A 1 92 ? 4.663 -10.667 -11.864 1.00 93.62 92 GLN A C 1
ATOM 752 O O . GLN A 1 92 ? 4.056 -11.385 -12.648 1.00 93.62 92 GLN A O 1
ATOM 757 N N . SER A 1 93 ? 4.276 -10.497 -10.602 1.00 94.50 93 SER A N 1
ATOM 758 C CA . SER A 1 93 ? 3.105 -11.138 -10.005 1.00 94.50 93 SER A CA 1
ATOM 759 C C . SER A 1 93 ? 2.660 -10.397 -8.747 1.00 94.50 93 SER A C 1
ATOM 761 O O . SER A 1 93 ? 3.337 -9.472 -8.276 1.00 94.50 93 SER A O 1
ATOM 763 N N . GLN A 1 94 ? 1.523 -10.804 -8.179 1.00 94.88 94 GLN A N 1
ATOM 764 C CA . GLN A 1 94 ? 1.054 -10.274 -6.899 1.00 94.88 94 GLN A CA 1
ATOM 765 C C . GLN A 1 94 ? 2.069 -10.563 -5.788 1.00 94.88 94 GLN A C 1
ATOM 767 O O . GLN A 1 94 ? 2.350 -9.690 -4.971 1.00 94.88 94 GLN A O 1
ATOM 772 N N . GLN A 1 95 ? 2.677 -11.752 -5.811 1.00 95.06 95 GLN A N 1
ATOM 773 C CA . GLN A 1 95 ? 3.700 -12.146 -4.845 1.00 95.06 95 GLN A CA 1
ATOM 774 C C . GLN A 1 95 ? 4.952 -11.272 -4.955 1.00 95.06 95 GLN A C 1
ATOM 776 O O . GLN A 1 95 ? 5.498 -10.850 -3.943 1.00 95.06 95 GLN A O 1
ATOM 781 N N . ASP A 1 96 ? 5.393 -10.959 -6.174 1.00 94.94 96 ASP A N 1
ATOM 782 C CA . ASP A 1 96 ? 6.524 -10.053 -6.402 1.00 94.94 96 ASP A CA 1
ATOM 783 C C . ASP A 1 96 ? 6.222 -8.637 -5.880 1.00 94.94 96 ASP A C 1
ATOM 785 O O . ASP A 1 96 ? 7.063 -8.003 -5.242 1.00 94.94 96 ASP A O 1
ATOM 789 N N . SER A 1 97 ? 4.988 -8.158 -6.066 1.00 94.38 97 SER A N 1
ATOM 790 C CA . SER A 1 97 ? 4.551 -6.892 -5.471 1.00 94.38 97 SER A CA 1
ATOM 791 C C . SER A 1 97 ? 4.540 -6.941 -3.942 1.00 94.38 97 SER A C 1
ATOM 793 O O . SER A 1 97 ? 5.018 -6.000 -3.312 1.00 94.38 97 SER A O 1
ATOM 795 N N . ALA A 1 98 ? 4.031 -8.019 -3.344 1.00 95.75 98 ALA A N 1
ATOM 796 C CA . ALA A 1 98 ? 4.012 -8.191 -1.894 1.00 95.75 98 AL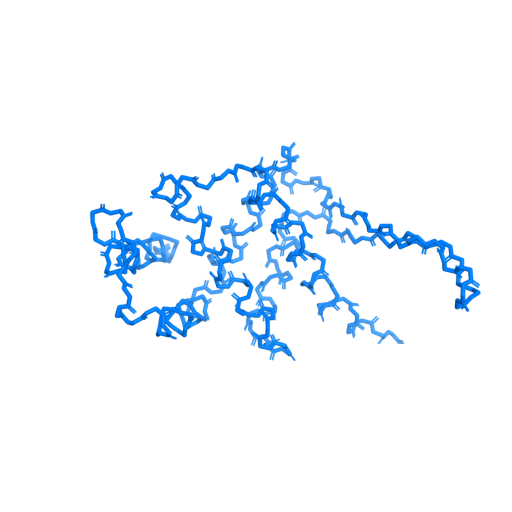A A CA 1
ATOM 797 C C . ALA A 1 98 ? 5.437 -8.239 -1.318 1.00 95.75 98 ALA A C 1
ATOM 799 O O . ALA A 1 98 ? 5.743 -7.540 -0.358 1.00 95.75 98 ALA A O 1
ATOM 800 N N . LEU A 1 99 ? 6.350 -8.980 -1.950 1.00 95.50 99 LEU A N 1
ATOM 801 C CA . LEU A 1 99 ? 7.751 -9.052 -1.526 1.00 95.50 99 LEU A CA 1
ATOM 802 C C . LEU A 1 99 ? 8.442 -7.685 -1.559 1.00 95.50 99 LEU A C 1
ATOM 804 O O . LEU A 1 99 ? 9.200 -7.358 -0.646 1.00 95.50 99 LEU A O 1
ATOM 808 N N . ALA A 1 100 ? 8.174 -6.876 -2.585 1.00 94.19 100 ALA A N 1
ATOM 809 C CA . ALA A 1 100 ? 8.706 -5.522 -2.661 1.00 94.19 100 ALA A CA 1
ATOM 810 C C . ALA A 1 100 ? 8.142 -4.619 -1.552 1.00 94.19 100 ALA A C 1
ATOM 812 O O . ALA A 1 100 ? 8.895 -3.871 -0.933 1.00 94.19 100 ALA A O 1
ATOM 813 N N . ILE A 1 101 ? 6.841 -4.710 -1.264 1.00 94.88 101 ILE A N 1
ATOM 814 C CA . ILE A 1 101 ? 6.221 -3.957 -0.167 1.00 94.88 101 ILE A CA 1
ATOM 815 C C . ILE A 1 101 ? 6.825 -4.374 1.176 1.00 94.88 101 ILE A C 1
ATOM 817 O O . ILE A 1 101 ? 7.260 -3.511 1.932 1.00 94.88 101 ILE A O 1
ATOM 821 N N . ARG A 1 102 ? 6.949 -5.680 1.434 1.00 94.69 102 ARG A N 1
ATOM 822 C CA . ARG A 1 102 ? 7.586 -6.203 2.649 1.00 94.69 102 ARG A CA 1
ATOM 823 C C . ARG A 1 102 ? 9.011 -5.673 2.802 1.00 94.69 102 ARG A C 1
ATOM 825 O O . ARG A 1 102 ? 9.360 -5.145 3.846 1.00 94.69 102 ARG A O 1
ATOM 832 N N . HIS A 1 103 ? 9.808 -5.711 1.732 1.00 92.88 103 HIS A N 1
ATOM 833 C CA . HIS A 1 103 ? 11.165 -5.160 1.753 1.00 92.88 103 HIS A CA 1
ATOM 834 C C . HIS A 1 103 ? 11.189 -3.650 2.050 1.00 92.88 103 HIS A C 1
ATOM 836 O O . HIS A 1 103 ? 12.117 -3.175 2.701 1.00 92.88 103 HIS A O 1
ATOM 842 N N . ALA A 1 104 ? 10.206 -2.887 1.564 1.00 91.81 104 ALA A N 1
ATOM 843 C CA . ALA A 1 104 ? 10.093 -1.460 1.863 1.00 91.81 104 ALA A CA 1
ATOM 844 C C . ALA A 1 104 ? 9.747 -1.191 3.340 1.00 91.81 104 ALA A C 1
ATOM 846 O O . ALA A 1 104 ? 10.206 -0.189 3.881 1.00 91.81 104 ALA A O 1
ATOM 847 N N . ILE A 1 105 ? 8.991 -2.089 3.984 1.00 91.25 105 ILE A N 1
ATOM 848 C CA . ILE A 1 105 ? 8.675 -2.023 5.419 1.00 91.25 105 ILE A CA 1
ATOM 849 C C . ILE A 1 105 ? 9.891 -2.431 6.263 1.00 91.25 105 ILE A C 1
ATOM 851 O O . ILE A 1 105 ? 10.274 -1.694 7.165 1.00 91.25 105 ILE A O 1
ATOM 855 N N . ASP A 1 106 ? 10.529 -3.563 5.945 1.00 89.31 106 ASP A N 1
ATOM 856 C CA . ASP A 1 106 ? 11.650 -4.119 6.723 1.00 89.31 106 ASP A CA 1
ATOM 857 C C . ASP A 1 106 ? 12.908 -3.240 6.664 1.00 89.31 106 ASP A C 1
ATOM 859 O O . ASP A 1 106 ? 13.686 -3.163 7.616 1.00 89.31 106 ASP A O 1
ATOM 863 N N . LYS A 1 107 ? 13.148 -2.604 5.512 1.00 85.31 107 LYS A N 1
ATOM 864 C CA . LYS A 1 107 ? 14.293 -1.719 5.275 1.00 85.31 107 LYS A CA 1
ATOM 865 C C . LYS A 1 107 ? 13.789 -0.352 4.824 1.00 85.31 107 LYS A C 1
ATOM 867 O O . LYS A 1 107 ? 13.895 -0.033 3.633 1.00 85.31 107 LYS A O 1
ATOM 872 N N . PRO A 1 108 ? 13.258 0.460 5.753 1.00 73.44 108 PRO A N 1
ATOM 873 C CA . PRO A 1 108 ? 12.737 1.772 5.422 1.00 73.44 108 PRO A CA 1
ATOM 874 C C . PRO A 1 108 ? 13.910 2.694 5.080 1.00 73.44 108 PRO A C 1
ATOM 876 O O . PRO A 1 108 ? 14.541 3.292 5.946 1.00 73.44 108 PRO A O 1
ATOM 879 N N . ALA A 1 109 ? 14.236 2.774 3.791 1.00 76.00 109 ALA A N 1
ATOM 880 C CA . ALA A 1 109 ? 15.200 3.742 3.272 1.00 76.00 109 ALA A CA 1
ATOM 881 C C . ALA A 1 109 ? 14.571 5.135 3.090 1.00 76.00 109 ALA A C 1
ATOM 883 O O . ALA A 1 109 ? 15.301 6.114 2.965 1.00 76.00 109 ALA A O 1
ATOM 884 N N . ASP A 1 110 ? 13.237 5.220 3.101 1.00 81.75 110 ASP A N 1
ATOM 885 C CA . ASP A 1 110 ? 12.482 6.461 2.971 1.00 81.75 110 ASP A CA 1
ATOM 886 C C . ASP A 1 110 ? 11.271 6.452 3.931 1.00 81.75 110 ASP A C 1
ATOM 888 O O . ASP A 1 110 ? 10.369 5.619 3.763 1.00 81.75 110 ASP A O 1
ATOM 892 N N . PRO A 1 111 ? 11.236 7.332 4.954 1.00 85.06 111 PRO A N 1
ATOM 893 C CA . PRO A 1 111 ? 10.126 7.397 5.902 1.00 85.06 111 PRO A CA 1
ATOM 894 C C . PRO A 1 111 ? 8.813 7.851 5.248 1.00 85.06 111 PRO A C 1
ATOM 896 O O . PRO A 1 111 ? 7.743 7.484 5.737 1.00 85.06 111 PRO A O 1
ATOM 899 N N . GLU A 1 112 ? 8.868 8.593 4.136 1.00 88.75 112 GLU A N 1
ATOM 900 C CA . GLU A 1 112 ? 7.670 9.042 3.419 1.00 88.75 112 GLU A CA 1
ATOM 901 C C . GLU A 1 112 ? 6.929 7.845 2.811 1.00 88.75 112 GLU A C 1
ATOM 903 O O . GLU A 1 112 ? 5.716 7.714 2.969 1.00 88.75 112 GLU A O 1
ATOM 908 N N . ILE A 1 113 ? 7.663 6.897 2.215 1.00 88.75 113 ILE A N 1
ATOM 909 C CA . ILE A 1 113 ? 7.084 5.669 1.644 1.00 88.75 113 ILE A CA 1
ATOM 910 C C . ILE A 1 113 ? 6.436 4.815 2.735 1.00 88.75 113 ILE A C 1
ATOM 912 O O . ILE A 1 113 ? 5.360 4.255 2.526 1.00 88.75 113 ILE A O 1
ATOM 916 N N . LEU A 1 114 ? 7.056 4.726 3.914 1.00 90.94 114 LEU A N 1
ATOM 917 C CA . LEU A 1 114 ? 6.485 3.983 5.038 1.00 90.94 114 LEU A CA 1
ATOM 918 C C . LEU A 1 114 ? 5.169 4.614 5.520 1.00 90.94 114 LEU A C 1
ATOM 920 O O . LEU A 1 114 ? 4.211 3.906 5.836 1.00 90.94 114 LEU A O 1
ATOM 924 N N . GLN A 1 115 ? 5.088 5.944 5.516 1.00 90.69 115 GLN A N 1
ATOM 925 C CA . GLN A 1 115 ? 3.864 6.663 5.849 1.00 90.69 115 GLN A CA 1
ATOM 926 C C . GLN A 1 115 ? 2.776 6.492 4.777 1.00 90.69 115 GLN A C 1
ATOM 928 O O . GLN A 1 115 ? 1.601 6.326 5.116 1.00 90.69 115 GLN A O 1
ATOM 933 N N . GLU A 1 116 ? 3.141 6.482 3.493 1.00 90.94 116 GLU A N 1
ATOM 934 C CA . GLU A 1 116 ? 2.212 6.176 2.399 1.00 90.94 116 GLU A CA 1
ATOM 935 C C . GLU A 1 116 ? 1.670 4.744 2.499 1.00 90.94 116 GLU A C 1
ATOM 937 O O . GLU A 1 116 ? 0.462 4.535 2.354 1.00 90.94 116 GLU A O 1
ATOM 942 N N . LEU A 1 117 ? 2.534 3.770 2.813 1.00 93.12 117 LEU A N 1
ATOM 943 C CA . LEU A 1 117 ? 2.152 2.379 3.067 1.00 93.12 117 LEU A CA 1
ATOM 944 C C . LEU A 1 117 ? 1.157 2.278 4.221 1.00 93.12 117 LEU A C 1
ATOM 946 O O . LEU A 1 117 ? 0.100 1.661 4.075 1.00 93.12 117 LEU A O 1
ATOM 950 N N . ALA A 1 118 ? 1.458 2.929 5.343 1.00 92.19 118 ALA A N 1
ATOM 951 C CA . ALA A 1 118 ? 0.581 2.989 6.505 1.00 92.19 118 ALA A CA 1
ATOM 952 C C . ALA A 1 118 ? -0.790 3.579 6.134 1.00 92.19 118 ALA A C 1
ATOM 954 O O . ALA A 1 118 ? -1.833 2.963 6.363 1.00 92.19 118 ALA A O 1
ATOM 955 N N . CYS A 1 119 ? -0.792 4.744 5.485 1.00 90.81 119 CYS A N 1
ATOM 956 C CA . CYS A 1 119 ? -2.008 5.438 5.072 1.00 90.81 119 CYS A CA 1
ATOM 957 C C . CYS A 1 119 ? -2.864 4.586 4.126 1.00 90.81 119 CYS A C 1
ATOM 959 O O . CYS A 1 119 ? -4.075 4.459 4.329 1.00 90.81 119 CYS A O 1
ATOM 961 N N . LEU A 1 120 ? -2.252 3.968 3.111 1.00 92.94 120 LEU A N 1
ATOM 962 C CA . LEU A 1 120 ? -2.985 3.134 2.165 1.00 92.94 120 LEU A CA 1
ATOM 963 C C . LEU A 1 120 ? -3.526 1.865 2.826 1.00 92.94 120 LEU A C 1
ATOM 965 O O . LEU A 1 120 ? -4.641 1.457 2.506 1.00 92.94 120 LEU A O 1
ATOM 969 N N . THR A 1 121 ? -2.790 1.270 3.765 1.00 93.50 121 THR A N 1
ATOM 970 C CA . THR A 1 121 ? -3.237 0.075 4.502 1.00 93.50 121 THR A CA 1
ATOM 971 C C . THR A 1 121 ? -4.478 0.392 5.324 1.00 93.50 121 THR A C 1
ATOM 973 O O . THR A 1 121 ? -5.502 -0.276 5.184 1.00 93.50 121 THR A O 1
ATOM 976 N N . PHE A 1 122 ? -4.433 1.484 6.093 1.00 91.81 122 PHE A N 1
ATOM 977 C CA . PHE A 1 122 ? -5.568 1.942 6.890 1.00 91.81 122 PHE A CA 1
ATOM 978 C C . PHE A 1 122 ? -6.801 2.227 6.025 1.00 91.81 122 PHE A C 1
ATOM 980 O O . PHE A 1 122 ? -7.904 1.799 6.365 1.00 91.81 122 PHE A O 1
ATOM 987 N N . LYS A 1 123 ? -6.616 2.912 4.888 1.00 90.81 123 LYS A N 1
ATOM 988 C CA . LYS A 1 123 ? -7.693 3.200 3.928 1.00 90.81 123 LYS A CA 1
ATOM 989 C C . LYS A 1 123 ? -8.252 1.942 3.267 1.00 90.81 123 LYS A C 1
ATOM 991 O O . LYS A 1 123 ? -9.452 1.879 3.041 1.00 90.81 123 LYS A O 1
ATOM 996 N N . SER A 1 124 ? -7.399 0.972 2.945 1.00 91.00 124 SER A N 1
ATOM 997 C CA . SER A 1 124 ? -7.805 -0.258 2.257 1.00 91.00 124 SER A CA 1
ATOM 998 C C . SER A 1 124 ? -8.639 -1.155 3.168 1.00 91.00 124 SER A C 1
ATOM 1000 O O . SER A 1 124 ? -9.686 -1.633 2.747 1.00 91.00 124 SER A O 1
ATOM 1002 N N . ILE A 1 125 ? -8.217 -1.330 4.425 1.00 91.81 125 ILE A N 1
ATOM 1003 C CA . ILE A 1 125 ? -8.945 -2.142 5.414 1.00 91.81 125 ILE A CA 1
ATOM 1004 C C . ILE A 1 125 ? -10.263 -1.462 5.798 1.00 91.81 125 ILE A C 1
ATOM 1006 O O . ILE A 1 125 ? -11.321 -2.085 5.787 1.00 91.81 125 ILE A O 1
ATOM 1010 N N . ASN A 1 126 ? -10.228 -0.154 6.065 1.00 89.12 126 ASN A N 1
ATOM 1011 C CA . ASN A 1 126 ? -11.406 0.599 6.494 1.00 89.12 126 ASN A CA 1
ATOM 1012 C C . ASN A 1 126 ? -12.203 1.212 5.329 1.00 89.12 126 ASN A C 1
ATOM 1014 O O . AS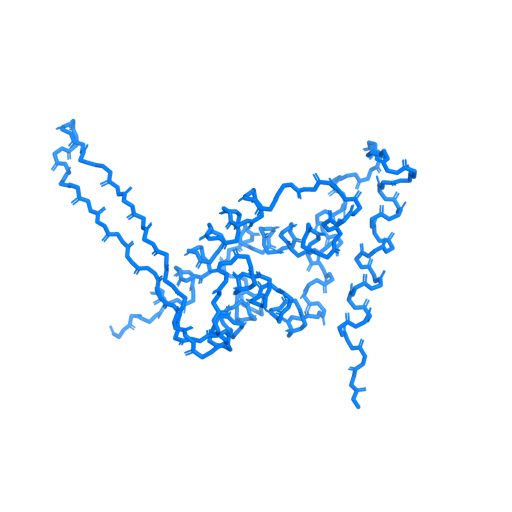N A 1 126 ? -13.023 2.102 5.564 1.00 89.12 126 ASN A O 1
ATOM 1018 N N . GLN A 1 127 ? -11.989 0.765 4.083 1.00 87.00 127 GLN A N 1
ATOM 1019 C CA . GLN A 1 127 ? -12.646 1.329 2.895 1.00 87.00 127 GLN A CA 1
ATOM 1020 C C . GLN A 1 127 ? -14.171 1.467 3.075 1.00 87.00 127 GLN A C 1
ATOM 1022 O O . GLN A 1 127 ? -14.676 2.566 2.820 1.00 87.00 127 GLN A O 1
ATOM 1027 N N . PRO A 1 128 ? -14.916 0.425 3.511 1.00 81.94 128 PRO A N 1
ATOM 1028 C CA . PRO A 1 128 ? -16.375 0.512 3.614 1.00 81.94 128 PRO A CA 1
ATOM 1029 C C . PRO A 1 128 ? -16.824 1.564 4.632 1.00 81.94 128 PRO A C 1
ATOM 1031 O O . PRO A 1 128 ? -17.828 2.238 4.436 1.00 81.94 128 PRO A O 1
ATOM 1034 N N . SER A 1 129 ? -16.051 1.734 5.703 1.00 83.44 129 SER A N 1
ATOM 1035 C CA . SER A 1 129 ? -16.357 2.641 6.811 1.00 83.44 129 SER A CA 1
ATOM 1036 C C . SER A 1 129 ? -15.973 4.095 6.520 1.00 83.44 129 SER A C 1
ATOM 1038 O O . SER A 1 129 ? -16.477 5.016 7.163 1.00 83.44 129 SER A O 1
ATOM 1040 N N . LEU A 1 130 ? -15.056 4.307 5.573 1.00 81.88 130 LEU A N 1
ATOM 1041 C CA . LEU A 1 130 ? -14.545 5.620 5.182 1.00 81.88 130 LEU A CA 1
ATOM 1042 C C . LEU A 1 130 ? -15.223 6.179 3.919 1.00 81.88 130 LEU A C 1
ATOM 1044 O O . LEU A 1 130 ? -14.921 7.310 3.542 1.00 81.88 130 LEU A O 1
ATOM 1048 N N . ASN A 1 131 ? -16.130 5.426 3.278 1.00 83.56 131 ASN A N 1
ATOM 1049 C CA . ASN A 1 131 ? -16.793 5.801 2.020 1.00 83.56 131 ASN A CA 1
ATOM 1050 C C . ASN A 1 131 ? -15.800 6.284 0.947 1.00 83.56 131 ASN A C 1
ATOM 1052 O O . ASN A 1 131 ? -16.044 7.266 0.246 1.00 83.56 131 ASN A O 1
ATOM 1056 N N . ILE A 1 132 ? -14.646 5.615 0.853 1.00 84.56 132 ILE A N 1
ATOM 1057 C CA . ILE A 1 132 ? -13.599 5.990 -0.097 1.00 84.56 132 ILE A CA 1
ATOM 1058 C C . ILE A 1 132 ? -13.982 5.481 -1.480 1.00 84.56 132 ILE A C 1
ATOM 1060 O O . ILE A 1 132 ? -14.297 4.301 -1.661 1.00 84.56 132 ILE A O 1
ATOM 1064 N N . ASP A 1 133 ? -13.902 6.379 -2.453 1.00 89.19 133 ASP A N 1
ATOM 1065 C CA . ASP A 1 133 ? -14.103 6.045 -3.850 1.00 89.19 133 ASP A CA 1
ATOM 1066 C C . ASP A 1 133 ? -13.043 5.048 -4.356 1.00 89.19 133 ASP A C 1
ATOM 1068 O O . ASP A 1 133 ? -11.848 5.153 -4.054 1.00 89.19 133 ASP A O 1
ATOM 1072 N N . VAL A 1 134 ? -13.490 4.076 -5.147 1.00 88.56 134 VAL A N 1
ATOM 1073 C CA . VAL A 1 134 ? -12.652 2.987 -5.660 1.00 88.56 134 VAL A CA 1
ATOM 1074 C C . VAL A 1 134 ? -11.558 3.524 -6.584 1.00 88.56 134 VAL A C 1
ATOM 1076 O O . VAL A 1 134 ? -10.424 3.041 -6.512 1.00 88.56 134 VAL A O 1
ATOM 1079 N N . ASP A 1 135 ? -11.855 4.543 -7.396 1.00 90.38 135 ASP A N 1
ATOM 1080 C CA . ASP A 1 135 ? -10.865 5.130 -8.303 1.00 90.38 135 ASP A CA 1
ATOM 1081 C C . ASP A 1 135 ? -9.779 5.874 -7.513 1.00 90.38 135 ASP A C 1
ATOM 1083 O O . ASP A 1 135 ? -8.589 5.711 -7.785 1.00 90.38 135 ASP A O 1
ATOM 1087 N N . SER A 1 136 ? -10.147 6.564 -6.430 1.00 89.38 136 SER A N 1
ATOM 1088 C CA . SER A 1 136 ? -9.166 7.206 -5.542 1.00 89.38 136 SER A CA 1
ATOM 1089 C C . SER A 1 136 ? -8.210 6.215 -4.849 1.00 89.38 136 SER A C 1
ATOM 1091 O O . SER A 1 136 ? -7.012 6.494 -4.690 1.00 89.38 136 SER A O 1
ATOM 1093 N N . LEU A 1 137 ? -8.702 5.027 -4.467 1.00 90.25 137 LEU A N 1
ATOM 1094 C CA . LEU A 1 137 ? -7.861 3.952 -3.925 1.00 90.25 137 LEU A CA 1
ATOM 1095 C C . LEU A 1 137 ? -6.946 3.372 -4.993 1.00 90.25 137 LEU A C 1
ATOM 1097 O O . LEU A 1 137 ? -5.779 3.089 -4.715 1.00 90.25 137 LEU A O 1
ATOM 1101 N N . ARG A 1 138 ? -7.459 3.217 -6.214 1.00 92.38 138 ARG A N 1
ATOM 1102 C CA . ARG A 1 138 ? -6.677 2.741 -7.347 1.00 92.38 138 ARG A CA 1
ATOM 1103 C C . ARG A 1 138 ? -5.529 3.696 -7.670 1.00 92.38 138 ARG A C 1
ATOM 1105 O O . ARG A 1 138 ? -4.393 3.240 -7.770 1.00 92.38 138 ARG A O 1
ATOM 1112 N N . ASP A 1 139 ? -5.783 4.997 -7.748 1.00 91.88 139 ASP A N 1
ATOM 1113 C CA . ASP A 1 139 ? -4.747 6.002 -8.021 1.00 91.88 139 ASP A CA 1
ATOM 1114 C C . ASP A 1 139 ? -3.679 6.046 -6.919 1.00 91.88 139 ASP A C 1
ATOM 1116 O O . ASP A 1 139 ? -2.475 6.144 -7.196 1.00 91.88 139 ASP A O 1
ATOM 1120 N N . SER A 1 140 ? -4.111 5.924 -5.659 1.00 92.62 140 SER A N 1
ATOM 1121 C CA . SER A 1 140 ? -3.209 5.841 -4.505 1.00 92.62 140 SER A CA 1
ATOM 1122 C C . SER A 1 140 ? -2.351 4.573 -4.567 1.00 92.62 140 SER A C 1
ATOM 1124 O O . SER A 1 140 ? -1.137 4.633 -4.372 1.00 92.62 140 SER A O 1
ATOM 1126 N N . SER A 1 141 ? -2.959 3.437 -4.916 1.00 93.50 141 SER A N 1
ATOM 1127 C CA . SER A 1 141 ? -2.279 2.152 -5.091 1.00 93.50 141 SER A CA 1
ATOM 1128 C C . SER A 1 141 ? -1.258 2.183 -6.233 1.00 93.50 141 SER A C 1
ATOM 1130 O O . SER A 1 141 ? -0.116 1.763 -6.049 1.00 93.50 141 SER A O 1
ATOM 1132 N N . GLU A 1 142 ? -1.610 2.747 -7.393 1.00 93.50 142 GLU A N 1
ATOM 1133 C CA . GLU A 1 142 ? -0.689 2.890 -8.527 1.00 93.50 142 GLU A CA 1
ATOM 1134 C C . GLU A 1 142 ? 0.471 3.851 -8.214 1.00 93.50 142 GLU A C 1
ATOM 1136 O O . GLU A 1 142 ? 1.589 3.665 -8.699 1.00 93.50 142 GLU A O 1
ATOM 1141 N N . SER A 1 143 ? 0.235 4.890 -7.411 1.00 92.88 143 SER A N 1
ATOM 1142 C CA . SER A 1 143 ? 1.275 5.840 -6.986 1.00 92.88 143 SER A CA 1
ATOM 1143 C C . SER A 1 143 ? 2.253 5.205 -6.002 1.00 92.88 143 SER A C 1
ATOM 1145 O O . SER A 1 143 ? 3.462 5.238 -6.248 1.00 92.88 143 SER A O 1
ATOM 1147 N N . LEU A 1 144 ? 1.734 4.522 -4.980 1.00 93.31 144 LEU A N 1
ATOM 1148 C CA . LEU A 1 144 ? 2.539 3.771 -4.023 1.00 93.31 144 LEU A CA 1
ATOM 1149 C C . LEU A 1 144 ? 3.360 2.677 -4.717 1.00 93.31 144 LEU A C 1
ATOM 1151 O O . LEU A 1 144 ? 4.551 2.532 -4.456 1.00 93.31 144 LEU A O 1
ATOM 1155 N N . ALA A 1 145 ? 2.756 1.925 -5.640 1.00 93.25 145 ALA A N 1
ATOM 1156 C CA . ALA A 1 145 ? 3.469 0.892 -6.383 1.00 93.25 145 ALA A CA 1
ATOM 1157 C C . ALA A 1 145 ? 4.658 1.477 -7.166 1.00 93.25 145 ALA A C 1
ATOM 1159 O O . ALA A 1 145 ? 5.720 0.871 -7.242 1.00 93.25 145 ALA A O 1
ATOM 1160 N N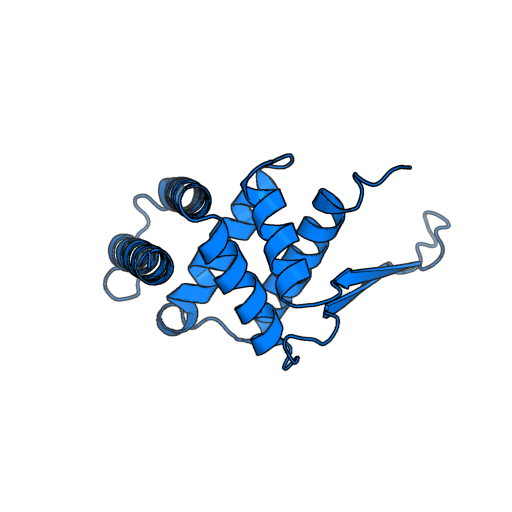 . VAL A 1 146 ? 4.541 2.689 -7.711 1.00 93.25 146 VAL A N 1
ATOM 1161 C CA . VAL A 1 146 ? 5.687 3.360 -8.343 1.00 93.25 146 VAL A CA 1
ATOM 1162 C C . VAL A 1 146 ? 6.761 3.733 -7.316 1.00 93.25 146 VAL A C 1
ATOM 1164 O O . VAL A 1 146 ? 7.946 3.547 -7.600 1.00 93.25 146 VAL A O 1
ATOM 1167 N N . ALA A 1 147 ? 6.381 4.249 -6.145 1.00 92.06 147 ALA A N 1
ATOM 1168 C CA . ALA A 1 147 ? 7.319 4.618 -5.082 1.00 92.06 147 ALA A CA 1
ATOM 1169 C C . ALA A 1 147 ? 8.093 3.397 -4.554 1.00 92.06 147 ALA A C 1
ATOM 1171 O O . ALA A 1 147 ? 9.326 3.384 -4.570 1.00 92.06 147 ALA A O 1
ATOM 1172 N N . VAL A 1 148 ? 7.379 2.322 -4.212 1.00 92.88 148 VAL A N 1
ATOM 1173 C CA . VAL A 1 148 ? 7.961 1.049 -3.765 1.00 92.88 148 VAL A CA 1
ATOM 1174 C C . VAL A 1 148 ? 8.859 0.443 -4.845 1.00 92.88 148 VAL A C 1
ATOM 1176 O O . VAL A 1 148 ? 9.947 -0.046 -4.535 1.00 92.88 148 VAL A O 1
ATOM 1179 N N . HIS A 1 149 ? 8.459 0.487 -6.122 1.00 93.25 149 HIS A N 1
ATOM 1180 C CA . HIS A 1 149 ? 9.281 -0.023 -7.227 1.00 93.25 149 HIS A CA 1
ATOM 1181 C C . HIS A 1 149 ? 10.605 0.732 -7.331 1.00 93.25 149 HIS A C 1
ATOM 1183 O O . HIS A 1 149 ? 11.664 0.108 -7.395 1.00 93.25 149 HIS A O 1
ATOM 1189 N N . LYS A 1 150 ? 10.568 2.069 -7.270 1.00 90.25 150 LYS A N 1
ATOM 1190 C CA . LYS A 1 150 ? 11.783 2.894 -7.260 1.00 90.25 150 LYS A CA 1
ATOM 1191 C C . LYS A 1 150 ? 12.683 2.541 -6.079 1.00 90.25 150 LYS A C 1
ATOM 1193 O O . LYS A 1 150 ? 13.870 2.333 -6.293 1.00 90.25 150 LYS A O 1
ATOM 1198 N N . LEU A 1 151 ? 12.134 2.412 -4.874 1.00 89.38 151 LEU A N 1
ATOM 1199 C CA . LEU A 1 151 ? 12.910 2.099 -3.671 1.00 89.38 151 LEU A CA 1
ATOM 1200 C C . LEU A 1 151 ? 13.603 0.730 -3.760 1.00 89.38 151 LEU A C 1
ATOM 1202 O O . LEU A 1 151 ? 14.796 0.591 -3.499 1.00 89.38 151 LEU A O 1
ATOM 1206 N N . THR A 1 152 ? 12.846 -0.292 -4.150 1.00 88.31 152 THR A N 1
ATOM 1207 C CA . THR A 1 152 ? 13.291 -1.693 -4.084 1.00 88.31 152 THR A CA 1
ATOM 1208 C C . THR A 1 152 ? 14.088 -2.143 -5.298 1.00 88.31 152 THR A C 1
ATOM 1210 O O . THR A 1 152 ? 14.809 -3.136 -5.225 1.00 88.31 152 THR A O 1
ATOM 1213 N N . ARG A 1 153 ? 13.962 -1.444 -6.431 1.00 82.31 153 ARG A N 1
ATOM 1214 C CA . ARG A 1 153 ? 14.577 -1.865 -7.697 1.00 82.31 153 ARG A CA 1
ATOM 1215 C C . ARG A 1 153 ? 15.582 -0.879 -8.260 1.00 82.31 153 ARG A C 1
ATOM 1217 O O . ARG A 1 153 ? 16.408 -1.305 -9.060 1.00 82.31 153 ARG A O 1
ATOM 1224 N N . ALA A 1 154 ? 15.605 0.381 -7.818 1.00 65.12 154 ALA A N 1
ATOM 1225 C CA . ALA A 1 154 ? 16.721 1.276 -8.143 1.00 65.12 154 ALA A CA 1
ATOM 1226 C C . ALA A 1 154 ? 18.027 0.872 -7.433 1.00 65.12 154 ALA A C 1
ATOM 1228 O O . ALA A 1 154 ? 19.107 1.264 -7.870 1.00 65.12 154 ALA A O 1
ATOM 1229 N N . THR A 1 155 ? 17.942 0.066 -6.370 1.00 51.72 155 THR A N 1
ATOM 1230 C CA . THR A 1 155 ? 19.089 -0.504 -5.645 1.00 51.72 155 THR A CA 1
ATOM 1231 C C . THR A 1 155 ? 19.734 -1.696 -6.355 1.00 51.72 155 THR A C 1
ATOM 1233 O O . THR A 1 155 ? 20.860 -2.052 -6.017 1.00 51.72 155 THR A O 1
ATOM 1236 N N . ARG A 1 156 ? 19.114 -2.261 -7.404 1.00 42.91 156 ARG A N 1
ATOM 1237 C CA . ARG A 1 156 ? 19.812 -3.134 -8.363 1.00 42.91 156 ARG A CA 1
ATOM 1238 C C . ARG A 1 156 ? 20.619 -2.281 -9.344 1.00 42.91 156 ARG A C 1
ATOM 1240 O O . ARG A 1 156 ? 20.298 -2.196 -10.526 1.00 42.91 156 ARG A O 1
ATOM 1247 N N . LYS A 1 157 ? 21.669 -1.629 -8.849 1.00 34.75 157 LYS A N 1
ATOM 1248 C CA . LYS A 1 157 ? 22.804 -1.273 -9.702 1.00 34.75 157 LYS A CA 1
ATOM 1249 C C . LYS A 1 157 ? 23.736 -2.479 -9.692 1.00 34.75 157 LYS A C 1
ATOM 1251 O O . LYS A 1 157 ? 24.322 -2.781 -8.657 1.00 34.75 157 LYS A O 1
ATOM 1256 N N . CYS A 1 158 ? 23.751 -3.213 -10.801 1.00 30.11 158 CYS A N 1
ATOM 1257 C CA . CYS A 1 158 ? 24.891 -4.056 -11.146 1.00 30.11 158 CYS A CA 1
ATOM 1258 C C . CYS A 1 158 ? 26.121 -3.172 -11.364 1.00 30.11 158 CYS A C 1
ATOM 1260 O O . CYS A 1 158 ? 25.929 -2.029 -11.849 1.00 30.11 158 CYS A O 1
#

Foldseek 3Di:
DDPLLVVLLVVLVVLCCVQQPVHRGDPPCPVVSLVVLLVSCLVRVLSLLLLLLVLLCVLVVHDQQAKDKDKDWDPQDPPVRRHIDIDIQIARGSVSSSVLSSCCSNDVPDVVLSSLSSVLSSCSSCVVSNVDDSVVSNVSSSVSSVVSSCVRPVVPDD

Organism: Pseudomonas putida (NCBI:txid303)